Protein AF-A0A7Y5X5T9-F1 (afdb_monomer)

Sequence (169 aa):
MGRAGDPASPGEQANPVTGTGAAVSNPRVRKVADRIQVVVAEMLERRVKDPRLGFVTVTDVRVSGDTQNASVFYTVLGEEEQLAGTAAALESAKGLIRSEVGKQLGMRHVPSLEFIHDALPDTARHLDELLERAREADAAVAASAAGKTYAGEADPYRKPREDDDAEDE

Mean predicted aligned error: 16.48 Å

pLDDT: mean 76.34, std 17.01, range [35.09, 95.62]

Nearest PDB structures (foldseek):
  8bxa-assembly1_A  TM=9.224E-01  e=6.693E-10  Staphylococcus aureus subsp. aureus NCTC 8325
  8byv-assembly1_A  TM=7.880E-01  e=1.137E-09  Staphylococcus aureus subsp. aureus NCTC 8325
  8csu-assembly1_6  TM=7.965E-01  e=5.403E-07  Homo sapiens
  7pnt-assembly1_a  TM=7.691E-01  e=2.034E-06  Mus musculus
  7x9u-assembly1_A  TM=7.460E-01  e=5.872E-06  Homo sapiens

Secondary structure (DSSP, 8-state):
-PPPPPPPPPP---------------HHHHHHHHHHHHHHHHHHHHH---TT--EEEEEEEEE-TTSSEEEEEEEEES-HHHHHHHHHHHHHHHHHHHHHHHHHHT-SSPPEEEEEE--HHHHHHHHHHHHHHHHHHHHHHHHHHTTPPPSS-S--S-PPP--------

Structure (mmCIF, N/CA/C/O backbone):
data_AF-A0A7Y5X5T9-F1
#
_entry.id   AF-A0A7Y5X5T9-F1
#
loop_
_atom_site.group_PDB
_atom_site.id
_atom_site.type_symbol
_atom_site.label_atom_id
_atom_site.label_alt_id
_atom_site.label_comp_id
_atom_site.label_asym_id
_atom_site.label_entity_id
_atom_site.label_seq_id
_atom_site.pdbx_PDB_ins_code
_atom_site.Cartn_x
_atom_site.Cartn_y
_atom_site.Cartn_z
_atom_site.occupancy
_atom_site.B_iso_or_equiv
_atom_site.auth_seq_id
_atom_site.auth_comp_id
_atom_site.auth_asym_id
_atom_site.auth_atom_id
_atom_site.pdbx_PDB_model_num
ATOM 1 N N . MET A 1 1 ? 19.184 52.328 -4.884 1.00 49.53 1 MET A N 1
ATOM 2 C CA . MET A 1 1 ? 20.001 51.096 -4.957 1.00 49.53 1 MET A CA 1
ATOM 3 C C . MET A 1 1 ? 19.556 50.122 -3.868 1.00 49.53 1 MET A C 1
ATOM 5 O O . MET A 1 1 ? 20.143 50.096 -2.795 1.00 49.53 1 MET A O 1
ATOM 9 N N . GLY A 1 2 ? 18.471 49.381 -4.107 1.00 49.16 2 GLY A N 1
ATOM 10 C CA . GLY A 1 2 ? 18.012 48.296 -3.233 1.00 49.16 2 GLY A CA 1
ATOM 11 C C . GLY A 1 2 ? 18.513 46.967 -3.789 1.00 49.16 2 GLY A C 1
ATOM 12 O O . GLY A 1 2 ? 18.378 46.724 -4.985 1.00 49.16 2 GLY A O 1
ATOM 13 N N . ARG A 1 3 ? 19.163 46.164 -2.946 1.00 51.22 3 ARG A N 1
ATOM 14 C CA . ARG A 1 3 ? 19.723 44.857 -3.302 1.00 51.22 3 ARG A CA 1
ATOM 15 C C . ARG A 1 3 ? 18.585 43.858 -3.534 1.00 51.22 3 ARG A C 1
ATOM 17 O O . ARG A 1 3 ? 17.757 43.677 -2.648 1.00 51.22 3 ARG A O 1
ATOM 24 N N . ALA A 1 4 ? 18.564 43.233 -4.709 1.00 55.09 4 ALA A N 1
ATOM 25 C CA . ALA A 1 4 ? 17.741 42.063 -4.982 1.00 55.09 4 ALA A CA 1
ATOM 26 C C . ALA A 1 4 ? 18.304 40.883 -4.177 1.00 55.09 4 ALA A C 1
ATOM 28 O O . ALA A 1 4 ? 19.476 40.542 -4.325 1.00 55.09 4 ALA A O 1
ATOM 29 N N . GLY A 1 5 ? 17.498 40.339 -3.267 1.00 44.03 5 GLY A N 1
ATOM 30 C CA . GLY A 1 5 ? 17.781 39.083 -2.586 1.00 44.03 5 GLY A CA 1
ATOM 31 C C . GLY A 1 5 ? 17.188 37.935 -3.392 1.00 44.03 5 GLY A C 1
ATOM 32 O O . GLY A 1 5 ? 15.991 37.950 -3.678 1.00 44.03 5 GLY A O 1
ATOM 33 N N . ASP A 1 6 ? 18.036 36.980 -3.757 1.00 62.88 6 ASP A N 1
ATOM 34 C CA . ASP A 1 6 ? 17.658 35.669 -4.280 1.00 62.88 6 ASP A CA 1
ATOM 35 C C . ASP A 1 6 ? 16.657 34.963 -3.346 1.00 62.88 6 ASP A C 1
ATOM 37 O O . ASP A 1 6 ? 16.892 34.907 -2.132 1.00 62.88 6 ASP A O 1
ATOM 41 N N . PRO A 1 7 ? 15.555 34.389 -3.861 1.00 55.12 7 PRO A N 1
ATOM 42 C CA . PRO A 1 7 ? 14.725 33.491 -3.078 1.00 55.12 7 PRO A CA 1
ATOM 43 C C . PRO A 1 7 ? 15.420 32.131 -2.946 1.00 55.12 7 PRO A C 1
ATOM 45 O O . PRO A 1 7 ? 15.745 31.468 -3.928 1.00 55.12 7 PRO A O 1
ATOM 48 N N . ALA A 1 8 ? 15.639 31.738 -1.693 1.00 49.34 8 ALA A N 1
ATOM 49 C CA . ALA A 1 8 ? 16.204 30.462 -1.291 1.00 49.34 8 ALA A CA 1
ATOM 50 C C . ALA A 1 8 ? 15.471 29.267 -1.927 1.00 49.34 8 ALA A C 1
ATOM 52 O O . ALA A 1 8 ? 14.247 29.151 -1.837 1.00 49.34 8 ALA A O 1
ATOM 53 N N . SER A 1 9 ? 16.251 28.356 -2.511 1.00 53.66 9 SER A N 1
ATOM 54 C CA . SER A 1 9 ? 15.820 27.017 -2.908 1.00 53.66 9 SER A CA 1
ATOM 55 C C . SER A 1 9 ? 15.217 26.270 -1.710 1.00 53.66 9 SER A C 1
ATOM 57 O O . SER A 1 9 ? 15.845 26.241 -0.646 1.00 53.66 9 SER A O 1
ATOM 59 N N . PRO A 1 10 ? 14.033 25.645 -1.834 1.00 50.06 10 PRO A N 1
ATOM 60 C CA . PRO A 1 10 ? 13.504 24.812 -0.768 1.00 50.06 10 PRO A CA 1
ATOM 61 C C . PRO A 1 10 ? 14.357 23.548 -0.650 1.00 50.06 10 PRO A C 1
ATOM 63 O O . PRO A 1 10 ? 14.631 22.866 -1.635 1.00 50.06 10 PRO A O 1
ATOM 66 N N . GLY A 1 11 ? 14.815 23.302 0.577 1.00 42.81 11 GLY A N 1
ATOM 67 C CA . GLY A 1 11 ? 15.744 22.243 0.925 1.00 42.81 11 GLY A CA 1
ATOM 68 C C . GLY A 1 11 ? 15.272 20.862 0.486 1.00 42.81 11 GLY A C 1
ATOM 69 O O . GLY A 1 11 ? 14.158 20.435 0.790 1.00 42.81 11 GLY A O 1
ATOM 70 N N . GLU A 1 12 ? 16.194 20.168 -0.171 1.00 44.38 12 GLU A N 1
ATOM 71 C CA . GLU A 1 12 ? 16.260 18.720 -0.282 1.00 44.38 12 GLU A CA 1
ATOM 72 C C . GLU A 1 12 ? 16.201 18.123 1.132 1.00 44.38 12 GLU A C 1
ATOM 74 O O . GLU A 1 12 ? 17.198 18.041 1.853 1.00 44.38 12 GLU A O 1
ATOM 79 N N . GLN A 1 13 ? 14.993 17.785 1.580 1.00 45.38 13 GLN A N 1
ATOM 80 C CA . GLN A 1 13 ? 14.797 17.036 2.811 1.00 45.38 13 GLN A CA 1
ATOM 81 C C . GLN A 1 13 ? 15.246 15.604 2.544 1.00 45.38 13 GLN A C 1
ATOM 83 O O . GLN A 1 13 ? 14.504 14.777 2.021 1.00 45.38 13 GLN A O 1
ATOM 88 N N . ALA A 1 14 ? 16.503 15.345 2.894 1.00 38.41 14 ALA A N 1
ATOM 89 C CA . ALA A 1 14 ? 17.068 14.018 3.008 1.00 38.41 14 ALA A CA 1
ATOM 90 C C . ALA A 1 14 ? 16.154 13.146 3.884 1.00 38.41 14 ALA A C 1
ATOM 92 O O . ALA A 1 14 ? 16.024 13.377 5.088 1.00 38.41 14 ALA A O 1
ATOM 93 N N . ASN A 1 15 ? 15.525 12.140 3.277 1.00 43.62 15 ASN A N 1
ATOM 94 C CA . ASN A 1 15 ? 14.843 11.084 4.013 1.00 43.62 15 ASN A CA 1
ATOM 95 C C . ASN A 1 15 ? 15.892 10.301 4.822 1.00 43.62 15 ASN A C 1
ATOM 97 O O . ASN A 1 15 ? 16.812 9.732 4.224 1.00 43.62 15 ASN A O 1
ATOM 101 N N . PRO A 1 16 ? 15.802 10.243 6.162 1.00 39.22 16 PRO A N 1
ATOM 102 C CA . PRO A 1 16 ? 16.741 9.465 6.948 1.00 39.22 16 PRO A CA 1
ATOM 103 C C . PRO A 1 16 ? 16.460 7.972 6.746 1.00 39.22 16 PRO A C 1
ATOM 105 O O . PRO A 1 16 ? 15.506 7.416 7.287 1.00 39.22 16 PRO A O 1
ATOM 108 N N . VAL A 1 17 ? 17.336 7.303 5.997 1.00 47.81 17 VAL A N 1
ATOM 109 C CA . VAL A 1 17 ? 17.463 5.840 5.974 1.00 47.81 17 VAL A CA 1
ATOM 110 C C . VAL A 1 17 ? 18.094 5.355 7.286 1.00 47.81 17 VAL A C 1
ATOM 112 O O . VAL A 1 17 ? 19.241 4.922 7.320 1.00 47.81 17 VAL A O 1
ATOM 115 N N . THR A 1 18 ? 17.359 5.434 8.398 1.00 42.97 18 THR A N 1
ATOM 116 C CA . THR A 1 18 ? 17.823 4.888 9.684 1.00 42.97 18 THR A CA 1
ATOM 117 C C . THR A 1 18 ? 16.826 3.883 10.229 1.00 42.97 18 THR A C 1
ATOM 119 O O . THR A 1 18 ? 15.765 4.236 10.735 1.00 42.97 18 THR A O 1
ATOM 122 N N . GLY A 1 19 ? 17.214 2.611 10.163 1.00 36.34 19 GLY A N 1
ATOM 123 C CA . GLY A 1 19 ? 16.449 1.521 10.749 1.00 36.34 19 GLY A CA 1
ATOM 124 C C . GLY A 1 19 ? 17.088 0.144 10.610 1.00 36.34 19 GLY A C 1
ATOM 125 O O . GLY A 1 19 ? 16.367 -0.827 10.409 1.00 36.34 19 GLY A O 1
ATOM 126 N N . THR A 1 20 ? 18.416 0.027 10.730 1.00 44.72 20 THR A N 1
ATOM 127 C CA . THR A 1 20 ? 19.075 -1.256 11.034 1.00 44.72 20 THR A CA 1
ATOM 128 C C . THR A 1 20 ? 18.692 -1.673 12.455 1.00 44.72 20 THR A C 1
ATOM 130 O O . THR A 1 20 ? 19.429 -1.460 13.413 1.00 44.72 20 THR A O 1
ATOM 133 N N . GLY A 1 21 ? 17.494 -2.232 12.602 1.00 35.09 21 GLY A N 1
ATOM 134 C CA . GLY A 1 21 ? 17.060 -2.972 13.776 1.00 35.09 21 GLY A CA 1
ATOM 135 C C . GLY A 1 21 ? 16.917 -4.426 13.369 1.00 35.09 21 GLY A C 1
ATOM 136 O O . GLY A 1 21 ? 15.971 -4.779 12.670 1.00 35.09 21 GLY A O 1
ATOM 137 N N . ALA A 1 22 ? 17.878 -5.258 13.767 1.00 38.78 22 ALA A N 1
ATOM 138 C CA . ALA A 1 22 ? 17.805 -6.701 13.614 1.00 38.78 22 ALA A CA 1
ATOM 139 C C . ALA A 1 22 ? 16.409 -7.197 14.019 1.00 38.78 22 ALA A C 1
ATOM 141 O O . ALA A 1 22 ? 15.932 -6.918 15.121 1.00 38.78 22 ALA A O 1
ATOM 142 N N . ALA A 1 23 ? 15.749 -7.900 13.100 1.00 44.56 23 ALA A N 1
ATOM 143 C CA . ALA A 1 23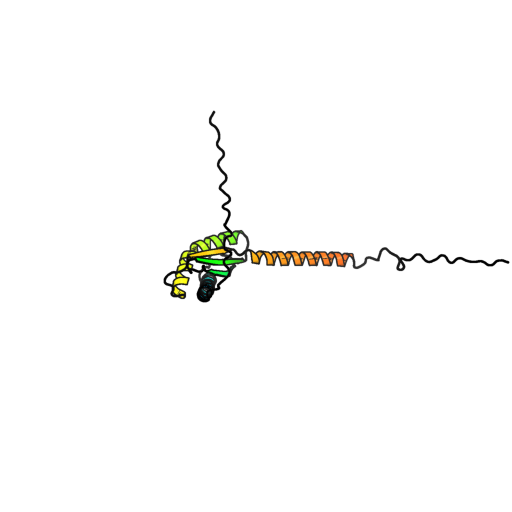 ? 14.431 -8.468 13.295 1.00 44.56 23 ALA A CA 1
ATOM 144 C C . ALA A 1 23 ? 14.453 -9.490 14.440 1.00 44.56 23 ALA A C 1
ATOM 146 O O . ALA A 1 23 ? 14.589 -10.691 14.224 1.00 44.56 23 ALA A O 1
ATOM 147 N N . VAL A 1 24 ? 14.223 -9.030 15.668 1.00 43.25 24 VAL A N 1
ATOM 148 C CA . VAL A 1 24 ? 13.527 -9.849 16.656 1.00 43.25 24 VAL A CA 1
ATOM 149 C C . VAL A 1 24 ? 12.066 -9.792 16.239 1.00 43.25 24 VAL A C 1
ATOM 151 O O . VAL A 1 24 ? 11.302 -8.920 16.648 1.00 43.25 24 VAL A O 1
ATOM 154 N N . SER A 1 25 ? 11.702 -10.670 15.306 1.00 62.00 25 SER A N 1
ATOM 155 C CA . SER A 1 25 ? 10.356 -10.776 14.762 1.00 62.00 25 SER A CA 1
ATOM 156 C C . SER A 1 25 ? 9.386 -11.153 15.875 1.00 62.00 25 SER A C 1
ATOM 158 O O . SER A 1 25 ? 9.186 -12.332 16.158 1.00 62.00 25 SER A O 1
ATOM 160 N N . ASN A 1 26 ? 8.793 -10.148 16.516 1.00 82.44 26 ASN A N 1
ATOM 161 C CA . ASN A 1 26 ? 7.730 -10.343 17.484 1.00 82.44 26 ASN A CA 1
ATOM 162 C C . ASN A 1 26 ? 6.546 -11.007 16.755 1.00 82.44 26 ASN A C 1
ATOM 164 O O . ASN A 1 26 ? 5.943 -10.376 15.880 1.00 82.44 26 ASN A O 1
ATOM 168 N N . PRO A 1 27 ? 6.179 -12.261 17.088 1.00 86.00 27 PRO A N 1
ATOM 169 C CA . PRO A 1 27 ? 5.127 -12.983 16.373 1.00 86.00 27 PRO A CA 1
ATOM 170 C C . PRO A 1 27 ? 3.773 -12.271 16.421 1.00 86.00 27 PRO A C 1
ATOM 172 O O . PRO A 1 27 ? 2.937 -12.471 15.544 1.00 86.00 27 PRO A O 1
ATOM 175 N N . ARG A 1 28 ? 3.544 -11.427 17.438 1.00 86.50 28 ARG A N 1
ATOM 176 C CA . ARG A 1 28 ? 2.334 -10.602 17.530 1.00 86.50 28 ARG A CA 1
ATOM 177 C C . ARG A 1 28 ? 2.327 -9.502 16.477 1.00 86.50 28 ARG A C 1
ATOM 179 O O . ARG A 1 28 ? 1.308 -9.326 15.825 1.00 86.50 28 ARG A O 1
ATOM 186 N N . VAL A 1 29 ? 3.454 -8.817 16.290 1.00 90.69 29 VAL A N 1
ATOM 187 C CA . VAL A 1 29 ? 3.589 -7.736 15.301 1.00 90.69 29 VAL A CA 1
ATOM 188 C C . VAL A 1 29 ? 3.368 -8.282 13.893 1.00 90.69 29 VAL A C 1
ATOM 190 O O . VAL A 1 29 ? 2.594 -7.698 13.145 1.00 90.69 29 VAL A O 1
ATOM 193 N N . ARG A 1 30 ? 3.935 -9.455 13.569 1.00 90.44 30 ARG A N 1
ATOM 194 C CA . ARG A 1 30 ? 3.673 -10.125 12.282 1.00 90.44 30 ARG A CA 1
ATOM 195 C C . ARG A 1 30 ? 2.195 -10.445 12.076 1.00 90.44 30 ARG A C 1
ATOM 197 O O . ARG A 1 30 ? 1.624 -10.038 11.080 1.00 90.44 30 ARG A O 1
ATOM 204 N N . LYS A 1 31 ? 1.536 -11.064 13.062 1.00 90.88 31 LYS A N 1
ATOM 2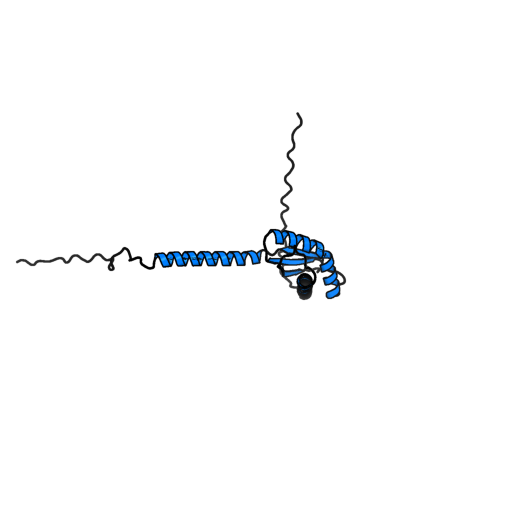05 C CA . LYS A 1 31 ? 0.093 -11.359 12.968 1.00 90.88 31 LYS A CA 1
ATOM 206 C C . LYS A 1 31 ? -0.766 -10.108 12.787 1.00 90.88 31 LYS A C 1
ATOM 208 O O . LYS A 1 31 ? -1.818 -10.181 12.159 1.00 90.88 31 LYS A O 1
ATOM 213 N N . VAL A 1 32 ? -0.368 -8.987 13.387 1.00 92.00 32 VAL A N 1
ATOM 214 C CA . VAL A 1 32 ? -1.053 -7.705 13.192 1.00 92.00 32 VAL A CA 1
ATOM 215 C C . VAL A 1 32 ? -0.819 -7.197 11.773 1.00 92.00 32 VAL A C 1
ATOM 217 O O . VAL A 1 32 ? -1.791 -6.836 11.122 1.00 92.00 32 VAL A O 1
ATOM 220 N N . ALA A 1 33 ? 0.421 -7.230 11.281 1.00 93.94 33 ALA A N 1
ATOM 221 C CA . ALA A 1 33 ? 0.757 -6.850 9.912 1.00 93.94 33 ALA A CA 1
ATOM 222 C C . ALA A 1 33 ? -0.045 -7.658 8.877 1.00 93.94 33 ALA A C 1
ATOM 224 O O . ALA A 1 33 ? -0.750 -7.056 8.072 1.00 93.94 33 ALA A O 1
ATOM 225 N N . ASP A 1 34 ? -0.047 -8.991 8.986 1.00 94.19 34 ASP A N 1
ATOM 226 C CA . ASP A 1 34 ? -0.777 -9.888 8.078 1.00 94.19 34 ASP A CA 1
ATOM 227 C C . ASP A 1 34 ? -2.281 -9.570 8.066 1.00 94.19 34 ASP A C 1
ATOM 229 O O . ASP A 1 34 ? -2.922 -9.506 7.019 1.00 94.19 34 ASP A O 1
ATOM 233 N N . ARG A 1 35 ? -2.869 -9.322 9.245 1.00 94.44 35 ARG A N 1
ATOM 234 C CA . ARG A 1 35 ? -4.287 -8.952 9.347 1.00 94.44 35 ARG A CA 1
ATOM 235 C C . ARG A 1 35 ? -4.564 -7.585 8.738 1.00 94.44 35 ARG A C 1
ATOM 237 O O . ARG A 1 35 ? -5.560 -7.443 8.040 1.00 94.44 35 ARG A O 1
ATOM 244 N N . ILE A 1 36 ? -3.714 -6.589 8.992 1.00 94.62 36 ILE A N 1
ATOM 245 C CA . ILE A 1 36 ? -3.853 -5.263 8.377 1.00 94.62 36 ILE A CA 1
ATOM 246 C C . ILE A 1 36 ? -3.779 -5.397 6.856 1.00 94.62 36 ILE A C 1
ATOM 248 O O . ILE A 1 36 ? -4.628 -4.833 6.176 1.00 94.62 36 ILE A O 1
ATOM 252 N N . GLN A 1 37 ? -2.836 -6.181 6.329 1.00 95.12 37 GLN A N 1
ATOM 253 C CA . GLN A 1 37 ? -2.694 -6.416 4.893 1.00 95.12 37 GLN A CA 1
ATOM 254 C C . GLN A 1 37 ? -3.982 -6.959 4.273 1.00 95.12 37 GLN A C 1
ATOM 256 O O . GLN A 1 37 ? -4.467 -6.385 3.301 1.00 95.12 37 GLN A O 1
ATOM 261 N N . VAL A 1 38 ? -4.571 -8.005 4.863 1.00 94.62 38 VAL A N 1
ATOM 262 C CA . VAL A 1 38 ? -5.828 -8.596 4.373 1.00 94.62 38 VAL A CA 1
ATOM 263 C C . VAL A 1 38 ? -6.961 -7.569 4.383 1.00 94.62 38 VAL A C 1
ATOM 265 O O . VAL A 1 38 ? -7.620 -7.376 3.365 1.00 94.62 38 VAL A O 1
ATOM 268 N N . VAL A 1 39 ? -7.156 -6.855 5.495 1.00 93.44 39 VAL A N 1
ATOM 269 C CA . VAL A 1 39 ? -8.253 -5.879 5.608 1.00 93.44 39 VAL A CA 1
ATOM 270 C C . VAL A 1 39 ? -8.080 -4.716 4.636 1.00 93.44 39 VAL A C 1
ATOM 272 O O . VAL A 1 39 ? -9.051 -4.266 4.029 1.00 93.44 39 VAL A O 1
ATOM 275 N N . VAL A 1 40 ? -6.855 -4.215 4.473 1.00 92.81 40 VAL A N 1
ATOM 276 C CA . VAL A 1 40 ? -6.573 -3.133 3.525 1.00 92.81 40 VAL A CA 1
ATOM 277 C C . VAL A 1 40 ? -6.791 -3.613 2.090 1.00 92.81 40 VAL A C 1
ATOM 279 O O . VAL A 1 40 ? -7.457 -2.914 1.332 1.00 92.81 40 VAL A O 1
ATOM 282 N N . ALA A 1 41 ? -6.314 -4.805 1.725 1.00 91.31 41 ALA A N 1
ATOM 283 C CA . ALA A 1 41 ? -6.519 -5.370 0.391 1.00 91.31 41 ALA A CA 1
ATOM 284 C C . ALA A 1 41 ? -8.014 -5.543 0.062 1.00 91.31 41 ALA A C 1
ATOM 286 O O . ALA A 1 41 ? -8.472 -5.071 -0.978 1.00 91.31 41 ALA A O 1
ATOM 287 N N . GLU A 1 42 ? -8.801 -6.114 0.980 1.00 89.88 42 GLU A N 1
ATOM 288 C CA . GLU A 1 42 ? -10.254 -6.261 0.809 1.00 89.88 42 GLU A CA 1
ATOM 289 C C . GLU A 1 42 ? -10.971 -4.908 0.686 1.00 89.88 42 GLU A C 1
ATOM 291 O O . GLU A 1 42 ? -11.921 -4.758 -0.088 1.00 89.88 42 GLU A O 1
ATOM 296 N N . MET A 1 43 ? -10.529 -3.904 1.450 1.00 88.44 43 MET A N 1
ATOM 297 C CA . MET A 1 43 ? -11.072 -2.547 1.382 1.00 88.44 43 MET A CA 1
ATOM 298 C C . MET A 1 43 ? -10.819 -1.901 0.021 1.00 88.44 43 MET A C 1
ATOM 300 O O . MET A 1 43 ? -11.738 -1.290 -0.535 1.00 88.44 43 MET A O 1
ATOM 304 N N . LEU A 1 44 ? -9.605 -2.044 -0.510 1.00 84.44 44 LEU A N 1
ATOM 305 C CA . LEU A 1 44 ? -9.235 -1.506 -1.817 1.00 84.44 44 LEU A CA 1
ATOM 306 C C . LEU A 1 44 ? -10.009 -2.197 -2.943 1.00 84.44 44 LEU A C 1
ATOM 308 O O . LEU A 1 44 ? -10.563 -1.509 -3.792 1.00 84.44 44 LEU A O 1
ATOM 312 N N . GLU A 1 45 ? -10.159 -3.522 -2.893 1.00 80.81 45 GLU A N 1
ATOM 313 C CA . GLU A 1 45 ? -10.910 -4.281 -3.902 1.00 80.81 45 GLU A CA 1
ATOM 314 C C . GLU A 1 45 ? -12.414 -3.941 -3.903 1.00 80.81 45 GLU A C 1
ATOM 316 O O . GLU A 1 45 ? -13.041 -3.788 -4.955 1.00 80.81 45 GLU A O 1
ATOM 321 N N . ARG A 1 46 ? -13.031 -3.828 -2.718 1.00 74.94 46 ARG A N 1
ATOM 322 C CA . ARG A 1 46 ? -14.501 -3.767 -2.599 1.00 74.94 46 ARG A CA 1
ATOM 323 C C . ARG A 1 46 ? -15.070 -2.358 -2.536 1.00 74.94 46 ARG A C 1
ATOM 325 O O . ARG A 1 46 ? -16.174 -2.132 -3.035 1.00 74.94 46 ARG A O 1
ATOM 332 N N . ARG A 1 47 ? -14.389 -1.435 -1.853 1.00 61.88 47 ARG A N 1
ATOM 333 C CA . ARG A 1 47 ? -14.957 -0.132 -1.458 1.00 61.88 47 ARG A CA 1
ATOM 334 C C . ARG A 1 47 ? -14.333 1.054 -2.172 1.00 61.88 47 ARG A C 1
ATOM 336 O O . ARG A 1 47 ? -14.985 2.092 -2.244 1.00 61.88 47 ARG A O 1
ATOM 343 N N . VAL A 1 48 ? -13.128 0.919 -2.715 1.00 62.25 48 VAL A N 1
ATOM 344 C CA . VAL A 1 48 ? -12.432 2.029 -3.367 1.00 62.25 48 VAL A CA 1
ATOM 345 C C . VAL A 1 48 ? -12.542 1.886 -4.886 1.00 62.25 48 VAL A C 1
ATOM 347 O O . VAL A 1 48 ? -11.621 1.458 -5.566 1.00 62.25 48 VAL A O 1
ATOM 350 N N . LYS A 1 49 ? -13.714 2.243 -5.422 1.00 59.75 49 LYS A N 1
ATOM 351 C CA . LYS A 1 49 ? -13.966 2.352 -6.869 1.00 59.75 49 LYS A CA 1
ATOM 352 C C . LYS A 1 49 ? -13.906 3.816 -7.297 1.00 59.75 49 LYS A C 1
ATOM 354 O O . LYS A 1 49 ? -14.912 4.384 -7.717 1.00 59.75 49 LYS A O 1
ATOM 359 N N . ASP A 1 50 ? -12.756 4.449 -7.102 1.00 64.38 50 ASP A N 1
ATOM 360 C CA . ASP A 1 50 ? -12.520 5.787 -7.645 1.00 64.38 50 ASP A CA 1
ATOM 361 C C . ASP A 1 50 ? -12.046 5.642 -9.101 1.00 64.38 50 ASP A C 1
ATOM 363 O O . ASP A 1 50 ? -11.125 4.864 -9.339 1.00 64.38 50 ASP A O 1
ATOM 367 N N . PRO A 1 51 ? -12.617 6.370 -10.078 1.00 63.19 51 PRO A N 1
ATOM 368 C CA . PRO A 1 51 ? -12.106 6.396 -11.452 1.00 63.19 51 PRO A CA 1
ATOM 369 C C . PRO A 1 51 ? -10.625 6.791 -11.564 1.00 63.19 51 PRO A C 1
ATOM 371 O O . PRO A 1 51 ? -9.997 6.515 -12.582 1.00 63.19 51 PRO A O 1
ATOM 374 N N . ARG A 1 52 ? -10.083 7.475 -10.546 1.00 63.53 52 ARG A N 1
ATOM 375 C CA . ARG A 1 52 ? -8.678 7.895 -10.442 1.00 63.53 52 ARG A CA 1
ATOM 376 C C . ARG A 1 52 ? -7.778 6.845 -9.796 1.00 63.53 52 ARG A C 1
ATOM 378 O O . ARG A 1 52 ? -6.561 6.990 -9.877 1.00 63.53 52 ARG A O 1
ATOM 385 N N . LEU A 1 53 ? -8.346 5.831 -9.138 1.00 66.38 53 LEU A N 1
ATOM 386 C CA . LEU A 1 53 ? -7.574 4.677 -8.695 1.00 66.38 53 LEU A CA 1
ATOM 387 C C . LEU A 1 53 ? -7.361 3.746 -9.884 1.00 66.38 53 LEU A C 1
ATOM 389 O O . LEU A 1 53 ? -8.317 3.219 -10.454 1.00 66.38 53 LEU A O 1
ATOM 393 N N . GLY A 1 54 ? -6.093 3.519 -10.220 1.00 67.25 54 GLY A N 1
ATOM 394 C CA . GLY A 1 54 ? -5.711 2.409 -11.087 1.00 67.25 54 GLY A CA 1
ATOM 395 C C . GLY A 1 54 ? -5.956 1.059 -10.406 1.00 67.25 54 GLY A C 1
ATOM 396 O O . GLY A 1 54 ? -6.516 0.968 -9.310 1.00 67.25 54 GLY A O 1
ATOM 397 N N . PHE A 1 55 ? -5.508 -0.025 -11.034 1.00 76.69 55 PHE A N 1
ATOM 398 C CA . PHE A 1 55 ? -5.564 -1.342 -10.403 1.00 76.69 55 PHE A CA 1
ATOM 399 C C . PHE A 1 55 ? -4.472 -1.430 -9.323 1.00 76.69 55 PHE A C 1
ATOM 401 O O . PHE A 1 55 ? -3.295 -1.627 -9.629 1.00 76.69 55 PHE A O 1
ATOM 408 N N . VAL A 1 56 ? -4.860 -1.214 -8.061 1.00 84.81 56 VAL A N 1
ATOM 409 C CA . VAL A 1 56 ? -3.946 -1.157 -6.908 1.00 84.81 56 VAL A CA 1
ATOM 410 C C . VAL A 1 56 ? -3.809 -2.518 -6.245 1.00 84.81 56 VAL A C 1
ATOM 412 O O . VAL A 1 56 ? -4.805 -3.164 -5.927 1.00 84.81 56 VAL A O 1
ATOM 415 N N . THR A 1 57 ? -2.572 -2.926 -5.968 1.00 85.94 57 THR A N 1
ATOM 416 C CA . THR A 1 57 ? -2.262 -4.160 -5.233 1.00 85.94 57 THR A CA 1
ATOM 417 C C . THR A 1 57 ? -1.402 -3.846 -4.015 1.00 85.94 57 THR A C 1
ATOM 419 O O . THR A 1 57 ? -0.439 -3.095 -4.121 1.00 85.94 57 THR A O 1
ATOM 422 N N . VAL A 1 58 ? -1.723 -4.432 -2.858 1.00 90.94 58 VAL A N 1
ATOM 423 C CA . VAL A 1 58 ? -0.904 -4.325 -1.637 1.00 90.94 58 VAL A CA 1
ATOM 424 C C . VAL A 1 58 ? 0.159 -5.420 -1.651 1.00 90.94 58 VAL A C 1
ATOM 426 O O . VAL A 1 58 ? -0.188 -6.601 -1.659 1.00 90.94 58 VAL A O 1
ATOM 429 N N . THR A 1 59 ? 1.437 -5.047 -1.636 1.00 90.25 59 THR A N 1
ATOM 430 C CA . THR A 1 59 ? 2.560 -5.996 -1.713 1.00 90.25 59 THR A CA 1
ATOM 431 C C . THR A 1 59 ? 3.011 -6.467 -0.334 1.00 90.25 59 THR A C 1
ATOM 433 O O . THR A 1 59 ? 3.183 -7.666 -0.119 1.00 90.25 59 THR A O 1
ATOM 436 N N . ASP A 1 60 ? 3.151 -5.547 0.619 1.00 91.50 60 ASP A N 1
ATOM 437 C CA . ASP A 1 60 ? 3.647 -5.832 1.969 1.00 91.50 60 ASP A CA 1
ATOM 438 C C . ASP A 1 60 ? 3.053 -4.850 2.990 1.00 91.50 60 ASP A C 1
ATOM 440 O O . ASP A 1 60 ? 2.628 -3.742 2.651 1.00 91.50 60 ASP A O 1
ATOM 444 N N . VAL A 1 61 ? 3.045 -5.234 4.266 1.00 94.75 61 VAL A N 1
ATOM 445 C CA . VAL A 1 61 ? 2.720 -4.339 5.383 1.00 94.75 61 VAL A CA 1
ATOM 446 C C . VAL A 1 61 ? 3.754 -4.512 6.480 1.00 94.75 61 VAL A C 1
ATOM 448 O O . VAL A 1 61 ? 3.969 -5.603 7.003 1.00 94.75 61 VAL A O 1
ATOM 451 N N . ARG A 1 62 ? 4.356 -3.403 6.906 1.00 92.81 62 ARG A N 1
ATOM 452 C CA . ARG A 1 62 ? 5.331 -3.383 7.997 1.00 92.81 62 ARG A CA 1
ATOM 453 C C . ARG A 1 62 ? 4.795 -2.589 9.160 1.00 92.81 62 ARG A C 1
ATOM 455 O O . ARG A 1 62 ? 4.419 -1.435 9.015 1.00 92.81 62 ARG A O 1
ATOM 462 N N . VAL A 1 63 ? 4.800 -3.209 10.328 1.00 93.75 63 VAL A N 1
ATOM 463 C CA . VAL A 1 63 ? 4.319 -2.599 11.565 1.00 93.75 63 VAL A CA 1
ATOM 464 C C . VAL A 1 63 ? 5.507 -2.360 12.489 1.00 93.75 63 VAL A C 1
ATOM 466 O O . VAL A 1 63 ? 6.375 -3.225 12.632 1.00 93.75 63 VAL A O 1
ATOM 469 N N . SER A 1 64 ? 5.553 -1.183 13.111 1.00 91.69 64 SER A N 1
ATOM 470 C CA . SER A 1 64 ? 6.581 -0.831 14.088 1.00 91.69 64 SER A CA 1
ATOM 471 C C . SER A 1 64 ? 6.531 -1.757 15.311 1.00 91.69 64 SER A C 1
ATOM 473 O O . SER A 1 64 ? 5.496 -2.341 15.640 1.00 91.69 64 SER A O 1
ATOM 475 N N . GLY A 1 65 ? 7.654 -1.900 16.022 1.00 87.38 65 GLY A N 1
ATOM 476 C CA . GLY A 1 65 ? 7.747 -2.803 17.180 1.00 87.38 65 GLY A CA 1
ATOM 477 C C . GLY A 1 65 ? 6.773 -2.471 18.322 1.00 87.38 65 GLY A C 1
ATOM 478 O O . GLY A 1 65 ? 6.350 -3.367 19.052 1.00 87.38 65 GLY A O 1
ATOM 479 N N . ASP A 1 66 ? 6.376 -1.204 18.442 1.00 87.31 66 ASP A N 1
ATOM 480 C CA . ASP A 1 66 ? 5.383 -0.682 19.391 1.00 87.31 66 ASP A CA 1
ATOM 481 C C . ASP A 1 66 ? 3.940 -0.685 18.844 1.00 87.31 66 ASP A C 1
ATOM 483 O O . ASP A 1 66 ? 3.001 -0.291 19.538 1.00 87.31 66 ASP A O 1
ATOM 487 N N . THR A 1 67 ? 3.738 -1.178 17.616 1.00 88.56 67 THR A N 1
ATOM 488 C CA . THR A 1 67 ? 2.435 -1.280 16.936 1.00 88.56 67 THR A CA 1
ATOM 489 C C . THR A 1 67 ? 1.708 0.065 16.778 1.00 88.56 67 THR A C 1
ATOM 491 O O . THR A 1 67 ? 0.493 0.088 16.600 1.00 88.56 67 THR A O 1
ATOM 494 N N . GLN A 1 68 ? 2.421 1.193 16.862 1.00 91.19 68 GLN A N 1
ATOM 495 C CA . GLN A 1 68 ? 1.830 2.527 16.693 1.00 91.19 68 GLN A CA 1
ATOM 496 C C . GLN A 1 68 ? 1.765 2.960 15.228 1.00 91.19 68 GLN A C 1
ATOM 498 O O . GLN A 1 68 ? 0.859 3.707 14.857 1.00 91.19 68 GLN A O 1
ATOM 503 N N . ASN A 1 69 ? 2.674 2.460 14.388 1.00 94.25 69 ASN A N 1
ATOM 504 C CA . ASN A 1 69 ? 2.781 2.839 12.984 1.00 94.25 69 ASN A CA 1
ATOM 505 C C . ASN A 1 69 ? 2.753 1.590 12.098 1.00 94.25 69 ASN A C 1
ATOM 507 O O . ASN A 1 69 ? 3.333 0.557 12.444 1.00 94.25 69 ASN A O 1
ATOM 511 N N . ALA A 1 70 ? 2.090 1.687 10.949 1.00 95.56 70 ALA A N 1
ATOM 512 C CA . ALA A 1 70 ? 2.062 0.645 9.935 1.00 95.56 70 ALA A CA 1
ATOM 513 C C . ALA A 1 70 ? 2.260 1.250 8.541 1.00 95.56 70 ALA A C 1
ATOM 515 O O . ALA A 1 70 ? 1.441 2.043 8.082 1.00 95.56 70 ALA A O 1
ATOM 516 N N . SER A 1 71 ? 3.327 0.846 7.863 1.00 95.62 71 SER A N 1
ATOM 517 C CA . SER A 1 71 ? 3.614 1.212 6.480 1.00 95.62 71 SER A CA 1
ATOM 518 C C . SER A 1 71 ? 3.058 0.134 5.553 1.00 95.62 71 SER A C 1
ATOM 520 O O . SER A 1 71 ? 3.417 -1.038 5.664 1.00 95.62 71 SER A O 1
ATOM 522 N N . VAL A 1 72 ? 2.158 0.530 4.663 1.00 95.19 72 VAL A N 1
ATOM 523 C CA . VAL A 1 72 ? 1.501 -0.308 3.662 1.00 95.19 72 VAL A CA 1
ATOM 524 C C . VAL A 1 72 ? 2.167 -0.043 2.320 1.00 95.19 72 VAL A C 1
ATOM 526 O O . VAL A 1 72 ? 2.102 1.072 1.801 1.00 95.19 72 VAL A O 1
ATOM 529 N N . PHE A 1 73 ? 2.794 -1.070 1.760 1.00 93.38 73 PHE A N 1
ATOM 530 C CA . PHE A 1 73 ? 3.424 -1.019 0.449 1.00 93.38 73 PHE A CA 1
ATOM 531 C C . PHE A 1 73 ? 2.414 -1.420 -0.617 1.00 93.38 73 PHE A C 1
ATOM 533 O O . PHE A 1 73 ? 1.701 -2.417 -0.466 1.00 93.38 73 PHE A O 1
ATOM 540 N N . TYR A 1 74 ? 2.321 -0.627 -1.678 1.00 90.50 74 TYR A N 1
ATOM 541 C CA . TYR A 1 74 ? 1.377 -0.873 -2.758 1.00 90.50 74 TYR A CA 1
ATOM 542 C C . TYR A 1 74 ? 1.989 -0.577 -4.118 1.00 90.50 74 TYR A C 1
ATOM 544 O O . TYR A 1 74 ? 2.8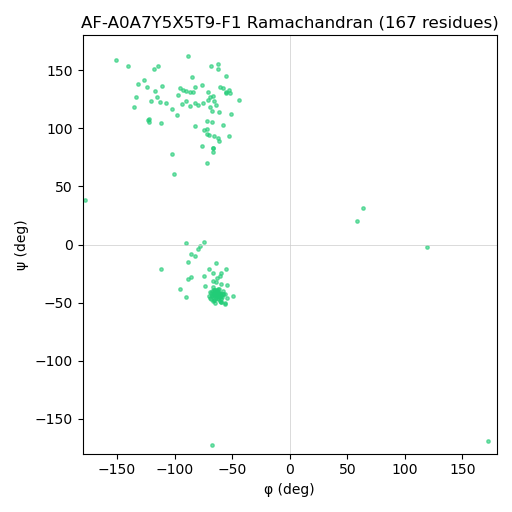54 0.278 -4.253 1.00 90.50 74 TYR A O 1
ATOM 552 N N . THR A 1 75 ? 1.472 -1.243 -5.136 1.00 86.00 75 THR A N 1
ATOM 553 C CA . THR A 1 75 ? 1.761 -0.950 -6.535 1.00 86.00 75 THR A CA 1
ATOM 554 C C . THR A 1 75 ? 0.495 -0.535 -7.262 1.00 86.00 75 THR A C 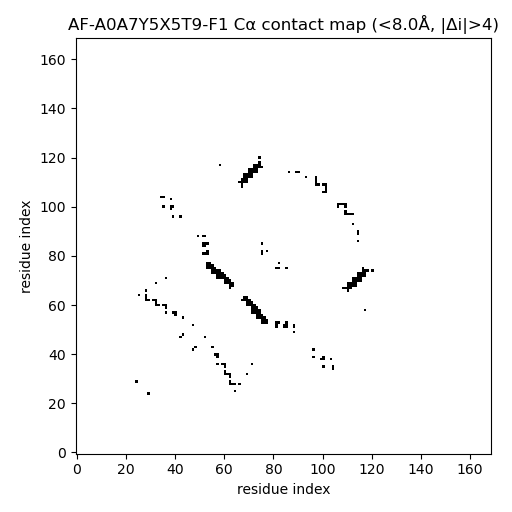1
ATOM 556 O O . THR A 1 75 ? -0.607 -0.971 -6.910 1.00 86.00 75 THR A O 1
ATOM 559 N N . VAL A 1 76 ? 0.664 0.301 -8.282 1.00 84.50 76 VAL A N 1
ATOM 560 C CA . VAL A 1 76 ? -0.380 0.669 -9.231 1.00 84.50 76 VAL A CA 1
ATOM 561 C C . VAL A 1 76 ? -0.019 0.093 -10.591 1.00 84.50 76 VAL A C 1
ATOM 563 O O . VAL A 1 76 ? 1.027 0.405 -11.147 1.00 84.50 76 VAL A O 1
ATOM 566 N N . LEU A 1 77 ? -0.900 -0.728 -11.157 1.00 75.81 77 LEU A N 1
ATOM 567 C CA . LEU A 1 77 ? -0.769 -1.147 -12.548 1.00 75.81 77 LEU A CA 1
ATOM 568 C C . LEU A 1 77 ? -1.344 -0.039 -13.444 1.00 75.81 77 LEU A C 1
ATOM 570 O O . LEU A 1 77 ? -2.567 0.079 -13.554 1.00 75.81 77 LEU A O 1
ATOM 574 N N . GLY A 1 78 ? -0.484 0.778 -14.060 1.00 71.00 78 GLY A N 1
ATOM 575 C CA . GLY A 1 78 ? -0.930 1.957 -14.808 1.00 71.00 78 GLY A CA 1
ATOM 576 C C . GLY A 1 78 ? 0.186 2.881 -15.302 1.00 71.00 78 GLY A C 1
ATOM 577 O O . GLY A 1 78 ? 1.354 2.516 -15.254 1.00 71.00 78 GLY A O 1
ATOM 578 N N . GLU A 1 79 ? -0.207 4.061 -15.784 1.00 69.94 79 GLU A N 1
ATOM 579 C CA . GLU A 1 79 ? 0.681 5.175 -16.175 1.00 69.94 79 GLU A CA 1
ATOM 580 C C . GLU A 1 79 ? 0.975 6.106 -14.977 1.00 69.94 79 GLU A C 1
ATOM 582 O O . GLU A 1 79 ? 0.205 6.140 -14.012 1.00 69.94 79 GLU A O 1
ATOM 587 N N . GLU A 1 80 ? 2.023 6.937 -15.049 1.00 69.81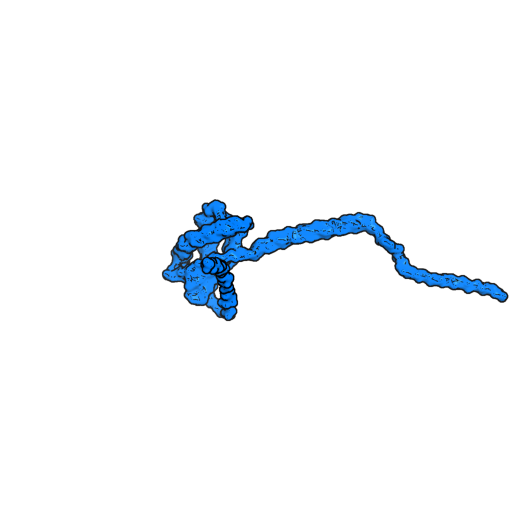 80 GLU A N 1
ATOM 588 C CA . GLU A 1 80 ? 2.447 7.839 -13.952 1.00 69.81 80 GLU A CA 1
ATOM 589 C C . GLU A 1 80 ? 1.332 8.770 -13.426 1.00 69.81 80 GLU A C 1
ATOM 591 O O . GLU A 1 80 ? 1.242 9.033 -12.225 1.00 69.81 80 GLU A O 1
ATOM 596 N N . GLU A 1 81 ? 0.427 9.244 -14.287 1.00 70.62 81 GLU A N 1
ATOM 597 C CA . GLU A 1 81 ? -0.695 10.104 -13.873 1.00 70.62 81 GLU A CA 1
ATOM 598 C C . GLU A 1 81 ? -1.670 9.373 -12.927 1.00 70.62 81 GLU A C 1
ATOM 600 O O . GLU A 1 81 ? -2.225 9.961 -11.991 1.00 70.62 81 GLU A O 1
ATOM 605 N N . GLN A 1 82 ? -1.825 8.058 -13.108 1.00 74.25 82 GLN A N 1
ATOM 606 C CA . GLN A 1 82 ? -2.662 7.209 -12.256 1.00 74.25 82 GLN A CA 1
ATOM 607 C C . GLN A 1 82 ? -1.993 6.947 -10.906 1.00 74.25 82 GLN A C 1
ATOM 609 O O . GLN A 1 82 ? -2.695 6.768 -9.909 1.00 74.25 82 GLN A O 1
ATOM 614 N N . LEU A 1 83 ? -0.659 6.985 -10.837 1.00 78.81 83 LEU A N 1
ATOM 615 C CA . LEU A 1 83 ? 0.088 6.873 -9.584 1.00 78.81 83 LEU A CA 1
ATOM 616 C C . LEU A 1 83 ? -0.200 8.071 -8.674 1.00 78.81 83 LEU A C 1
ATOM 618 O O . LEU A 1 83 ? -0.590 7.885 -7.520 1.00 78.81 83 LEU A O 1
ATOM 622 N N . ALA A 1 84 ? -0.095 9.297 -9.196 1.00 81.69 84 ALA A N 1
ATOM 623 C CA . ALA A 1 84 ? -0.384 10.509 -8.424 1.00 81.69 84 ALA A CA 1
ATOM 624 C C . ALA A 1 84 ? -1.857 10.574 -7.976 1.00 81.69 84 ALA A C 1
ATOM 626 O O . ALA A 1 84 ? -2.147 10.884 -6.815 1.00 81.69 84 ALA A O 1
ATOM 627 N N . GLY A 1 85 ? -2.788 10.227 -8.873 1.00 83.56 85 GLY A N 1
ATOM 628 C CA . GLY A 1 85 ? -4.217 10.142 -8.556 1.00 83.56 85 GLY A CA 1
ATOM 629 C C . GLY A 1 85 ? -4.522 9.102 -7.475 1.00 83.56 85 GLY A C 1
ATOM 630 O O . GLY A 1 85 ? -5.250 9.390 -6.521 1.00 83.56 85 GLY A O 1
ATOM 631 N N . THR A 1 86 ? -3.902 7.926 -7.575 1.00 83.81 86 THR A N 1
ATOM 632 C CA . THR A 1 86 ? -4.039 6.843 -6.596 1.00 83.81 86 THR A CA 1
ATOM 633 C C . THR A 1 86 ? -3.484 7.242 -5.233 1.00 83.81 86 THR A C 1
ATOM 635 O O . THR A 1 86 ? -4.158 7.039 -4.224 1.00 83.81 86 THR A O 1
ATOM 638 N N . ALA A 1 87 ? -2.296 7.848 -5.179 1.00 86.88 87 ALA A N 1
ATOM 639 C CA . ALA A 1 87 ? -1.688 8.286 -3.925 1.00 86.88 87 ALA A CA 1
ATOM 640 C C . ALA A 1 87 ? -2.586 9.289 -3.181 1.00 86.88 87 ALA A C 1
ATOM 642 O O . ALA A 1 87 ? -2.844 9.133 -1.986 1.00 86.88 87 ALA A O 1
ATOM 643 N N . ALA A 1 88 ? -3.133 10.276 -3.899 1.00 88.06 88 ALA A N 1
ATOM 644 C CA . ALA A 1 88 ? -4.059 11.252 -3.329 1.00 88.06 88 ALA A CA 1
ATOM 645 C C . ALA A 1 88 ? -5.349 10.594 -2.812 1.00 88.06 88 ALA A C 1
ATOM 647 O O . ALA A 1 88 ? -5.839 10.921 -1.727 1.00 88.06 88 ALA A O 1
ATOM 648 N N . ALA A 1 89 ? -5.891 9.641 -3.568 1.00 86.25 89 ALA A N 1
ATOM 649 C CA . ALA A 1 89 ? -7.098 8.934 -3.177 1.00 86.25 89 ALA A CA 1
ATOM 650 C C . ALA A 1 89 ? -6.875 8.026 -1.953 1.00 86.25 89 ALA A C 1
ATOM 652 O O . ALA A 1 89 ? -7.690 8.053 -1.029 1.00 86.25 89 ALA A O 1
ATOM 653 N N . LEU A 1 90 ? -5.755 7.300 -1.879 1.00 88.75 90 LEU A N 1
ATOM 654 C CA . LEU A 1 90 ? -5.372 6.504 -0.705 1.00 88.75 90 LEU A CA 1
ATOM 655 C C . LEU A 1 90 ? -5.196 7.375 0.541 1.00 88.75 90 LEU A C 1
ATOM 657 O O . LEU A 1 90 ? -5.701 7.025 1.610 1.00 88.75 90 LEU A O 1
ATOM 661 N N . GLU A 1 91 ? -4.555 8.538 0.405 1.00 90.81 91 GLU A N 1
ATOM 662 C CA . GLU A 1 91 ? -4.396 9.470 1.522 1.00 90.81 91 GLU A CA 1
ATOM 663 C C . GLU A 1 91 ? -5.754 10.014 1.995 1.00 90.81 91 GLU A C 1
ATOM 665 O O . GLU A 1 91 ? -6.013 10.075 3.197 1.00 90.81 91 GLU A O 1
ATOM 670 N N . SER A 1 92 ? -6.677 10.305 1.072 1.00 88.62 92 SER A N 1
ATOM 671 C CA . SER A 1 92 ? -8.044 10.717 1.427 1.00 88.62 92 SER A CA 1
ATOM 672 C C . SER A 1 92 ? -8.848 9.598 2.112 1.00 88.62 92 SER A C 1
ATOM 674 O O . SER A 1 92 ? -9.603 9.845 3.056 1.00 88.62 92 SER A O 1
ATOM 676 N N . ALA A 1 93 ? -8.647 8.345 1.691 1.00 88.69 93 ALA A N 1
ATOM 677 C CA . ALA A 1 93 ? -9.325 7.170 2.230 1.00 88.69 93 ALA A CA 1
ATOM 678 C C . ALA A 1 93 ? -8.683 6.641 3.523 1.00 88.69 93 ALA A C 1
ATOM 680 O O . ALA A 1 93 ? -9.275 5.810 4.216 1.00 88.69 93 ALA A O 1
ATOM 681 N N . LYS A 1 94 ? -7.504 7.138 3.903 1.00 91.69 94 LYS A N 1
ATOM 682 C CA . LYS A 1 94 ? -6.720 6.701 5.068 1.00 91.69 94 LYS A CA 1
ATOM 683 C C . LYS A 1 94 ? -7.527 6.625 6.359 1.00 91.69 94 LYS A C 1
ATOM 685 O O . LYS A 1 94 ? -7.430 5.644 7.094 1.00 91.69 94 LYS A O 1
ATOM 690 N N . GLY A 1 95 ? -8.361 7.630 6.634 1.00 91.75 95 GLY A N 1
ATOM 691 C CA . GLY A 1 95 ? -9.215 7.658 7.827 1.00 91.75 95 GLY A CA 1
ATOM 692 C C . GLY A 1 95 ? -10.288 6.563 7.828 1.00 91.75 95 GLY A C 1
ATOM 693 O O . GLY A 1 95 ? -10.538 5.936 8.863 1.00 91.75 95 GLY A O 1
ATOM 694 N N . LEU A 1 96 ? -10.884 6.297 6.663 1.00 91.38 96 LEU A N 1
ATOM 695 C CA . LEU A 1 96 ? -11.862 5.228 6.464 1.00 91.38 96 LEU A CA 1
ATOM 696 C C . LEU A 1 96 ? -11.200 3.854 6.624 1.00 91.38 96 LEU A C 1
ATOM 698 O O . LEU A 1 96 ? -11.695 3.025 7.387 1.00 91.38 96 LEU A O 1
ATOM 702 N N . ILE A 1 97 ? -10.061 3.643 5.960 1.00 92.25 97 ILE A N 1
ATOM 703 C CA . ILE A 1 97 ? -9.293 2.393 6.014 1.00 92.25 97 ILE A CA 1
ATOM 704 C C . ILE A 1 97 ? -8.851 2.111 7.452 1.00 92.25 97 ILE A C 1
ATOM 706 O O . ILE A 1 97 ? -9.112 1.028 7.971 1.00 92.25 97 ILE A O 1
ATOM 710 N N . ARG A 1 98 ? -8.278 3.102 8.150 1.00 93.44 98 ARG A N 1
ATOM 711 C CA . ARG A 1 98 ? -7.870 2.961 9.559 1.00 93.44 98 ARG A CA 1
ATOM 712 C C . ARG A 1 98 ? -9.050 2.576 10.452 1.00 93.44 98 ARG A C 1
ATOM 714 O O . ARG A 1 98 ? -8.927 1.722 11.326 1.00 93.44 98 ARG A O 1
ATOM 721 N N . SER A 1 99 ? -10.204 3.197 10.234 1.00 93.19 99 SER A N 1
ATOM 722 C CA . SER A 1 99 ? -11.410 2.909 11.013 1.00 93.19 99 SER A CA 1
ATOM 723 C C . SER A 1 99 ? -11.921 1.486 10.775 1.00 93.19 99 SER A C 1
ATOM 725 O O . SER A 1 99 ? -12.337 0.826 11.725 1.00 93.19 99 SER A O 1
ATOM 727 N N . GLU A 1 100 ? -11.869 0.993 9.536 1.00 92.44 100 GLU A N 1
ATOM 728 C CA . GLU A 1 100 ? -12.255 -0.386 9.219 1.00 92.44 100 GLU A CA 1
ATOM 729 C C . GLU A 1 100 ? -11.283 -1.405 9.820 1.00 92.44 100 GLU A C 1
ATOM 731 O O . GLU A 1 100 ? -11.725 -2.362 10.454 1.00 92.44 100 GLU A O 1
ATOM 736 N N . VAL A 1 101 ? -9.974 -1.160 9.711 1.00 93.56 101 VAL A N 1
ATOM 737 C CA . VAL A 1 101 ? -8.939 -1.989 10.348 1.00 93.56 101 VAL A CA 1
ATOM 738 C C . VAL A 1 101 ? -9.204 -2.116 11.847 1.00 93.56 101 VAL A C 1
ATOM 740 O O . VAL A 1 101 ? -9.211 -3.222 12.383 1.00 93.56 101 VAL A O 1
ATOM 743 N N . GLY A 1 102 ? -9.505 -1.009 12.531 1.00 93.25 102 GLY A N 1
ATOM 744 C CA . GLY A 1 102 ? -9.843 -1.042 13.956 1.00 93.25 102 GLY A CA 1
ATOM 745 C C . GLY A 1 102 ? -11.061 -1.899 14.283 1.00 93.25 102 GLY A C 1
ATOM 746 O O . GLY A 1 102 ? -11.022 -2.676 15.239 1.00 93.25 102 GLY A O 1
ATOM 747 N N . LYS A 1 103 ? -12.120 -1.792 13.472 1.00 92.62 103 LYS A N 1
ATOM 748 C CA . LYS A 1 103 ? -13.354 -2.572 13.641 1.00 92.62 103 LYS A CA 1
ATOM 749 C C . LYS A 1 103 ? -13.121 -4.063 13.419 1.00 92.62 103 LYS A C 1
ATOM 751 O O . LYS A 1 103 ? -13.547 -4.860 14.247 1.00 92.62 103 LYS A O 1
ATOM 756 N N . GLN A 1 104 ? -12.440 -4.437 12.337 1.00 91.75 104 GLN A N 1
ATOM 757 C CA . GLN A 1 104 ? -12.249 -5.843 11.976 1.00 91.75 104 GLN A CA 1
ATOM 758 C C . GLN A 1 104 ? -11.238 -6.557 12.877 1.00 91.75 104 GLN A C 1
ATOM 760 O O . GLN A 1 104 ? -11.432 -7.721 13.220 1.00 91.75 104 GLN A O 1
ATOM 765 N N . LEU A 1 105 ? -10.177 -5.868 13.310 1.00 90.44 105 LEU A N 1
ATOM 766 C CA . LEU A 1 105 ? -9.175 -6.459 14.201 1.00 90.44 105 LEU A CA 1
ATOM 767 C C . LEU A 1 105 ? -9.559 -6.352 15.688 1.00 90.44 105 LEU A C 1
ATOM 769 O O . LEU A 1 105 ? -8.869 -6.934 16.526 1.00 90.44 105 LEU A O 1
ATOM 773 N N . GLY A 1 106 ? -10.627 -5.621 16.034 1.00 89.38 106 GLY A N 1
ATOM 774 C CA . GLY A 1 106 ? -11.048 -5.395 17.422 1.00 89.38 106 GLY A CA 1
ATOM 775 C C . GLY A 1 106 ? -10.013 -4.618 18.242 1.00 89.38 106 GLY A C 1
ATOM 776 O O . GLY A 1 106 ? -9.847 -4.853 19.440 1.00 89.38 106 GLY A O 1
ATOM 777 N N . MET A 1 107 ? -9.258 -3.730 17.593 1.00 87.69 107 MET A N 1
ATOM 778 C CA . MET A 1 107 ? -8.129 -3.035 18.208 1.00 87.69 107 MET A CA 1
ATOM 779 C C . MET A 1 107 ? -8.572 -1.766 18.930 1.00 87.69 107 MET A C 1
ATOM 781 O O . MET A 1 107 ? -9.244 -0.913 18.359 1.00 87.69 107 MET A O 1
ATOM 785 N N . ARG A 1 108 ? -8.113 -1.597 20.177 1.00 85.38 108 ARG A N 1
ATOM 786 C CA . ARG A 1 108 ? -8.332 -0.358 20.942 1.00 85.38 108 ARG A CA 1
ATOM 787 C C . ARG A 1 108 ? -7.550 0.825 20.368 1.00 85.38 108 ARG A C 1
ATOM 789 O O . ARG A 1 108 ? -8.067 1.935 20.319 1.00 85.38 108 ARG A O 1
ATOM 796 N N . HIS A 1 109 ? -6.311 0.576 19.952 1.00 87.62 109 HIS A N 1
ATOM 797 C CA . HIS A 1 109 ? -5.435 1.566 19.335 1.00 87.62 109 HIS A CA 1
ATOM 798 C C . HIS A 1 109 ? -5.028 1.051 17.967 1.00 87.62 109 HIS A C 1
ATOM 800 O O . HIS A 1 109 ? -4.284 0.079 17.875 1.00 87.62 109 HIS A O 1
ATOM 806 N N . VAL A 1 110 ? -5.575 1.667 16.923 1.00 91.44 110 VAL A N 1
ATOM 807 C CA . VAL A 1 110 ? -5.231 1.338 15.541 1.00 91.44 110 VAL A CA 1
ATOM 808 C C . VAL A 1 110 ? -3.945 2.068 15.171 1.00 91.44 110 VAL A C 1
ATOM 810 O O . VAL A 1 110 ? -3.865 3.263 15.472 1.00 91.44 110 VAL A O 1
ATOM 813 N N . PRO A 1 111 ? -2.977 1.411 14.511 1.00 92.56 111 PRO A N 1
ATOM 814 C CA . PRO A 1 111 ? -1.761 2.076 14.087 1.00 92.56 111 PRO A CA 1
ATOM 815 C C . PRO A 1 111 ? -2.086 3.190 13.092 1.00 92.56 111 PRO A C 1
ATOM 817 O O . PRO A 1 111 ? -3.057 3.111 12.327 1.00 92.56 111 PRO A O 1
ATOM 820 N N . SER A 1 112 ? -1.253 4.221 13.073 1.00 94.19 112 SER A N 1
ATOM 821 C CA . SER A 1 112 ? -1.244 5.180 11.975 1.00 94.19 112 SER A CA 1
ATOM 822 C C . SER A 1 112 ? -0.788 4.457 10.717 1.00 94.19 112 SER A C 1
ATOM 824 O O . SER A 1 112 ? 0.273 3.838 10.713 1.00 94.19 112 SER A O 1
ATOM 826 N N . LEU A 1 113 ? -1.613 4.502 9.674 1.00 95.38 113 LEU A N 1
ATOM 827 C CA . LEU A 1 113 ? -1.278 3.913 8.384 1.00 95.38 113 LEU A CA 1
ATOM 828 C C . LEU A 1 113 ? -0.455 4.914 7.576 1.00 95.38 113 LEU A C 1
ATOM 830 O O . LEU A 1 113 ? -0.726 6.107 7.633 1.00 95.38 113 LEU A O 1
ATOM 834 N N . GLU A 1 114 ? 0.505 4.441 6.805 1.00 95.00 114 GLU A N 1
ATOM 835 C CA . GLU A 1 114 ? 1.241 5.208 5.802 1.00 95.00 114 GLU A CA 1
ATOM 836 C C . GLU A 1 114 ? 1.256 4.391 4.513 1.00 95.00 114 GLU A C 1
ATOM 838 O O . GLU A 1 114 ? 1.426 3.178 4.575 1.00 95.00 114 GLU A O 1
ATOM 843 N N . PHE A 1 115 ? 1.052 5.026 3.360 1.00 93.94 115 PHE A N 1
ATOM 844 C CA . PHE A 1 115 ? 1.029 4.339 2.071 1.00 93.94 115 PHE A CA 1
ATOM 845 C C . PHE A 1 115 ? 2.298 4.666 1.295 1.00 93.94 115 PHE A C 1
ATOM 847 O O . PHE A 1 115 ? 2.570 5.833 1.019 1.00 93.94 115 PHE A O 1
ATOM 854 N N . ILE A 1 116 ? 3.057 3.637 0.930 1.00 92.00 116 ILE A N 1
ATOM 855 C CA . ILE A 1 116 ? 4.335 3.764 0.230 1.00 92.00 116 ILE A CA 1
ATOM 856 C C . ILE A 1 116 ? 4.224 3.032 -1.103 1.00 92.00 116 ILE A C 1
ATOM 858 O O . ILE A 1 116 ? 3.896 1.847 -1.135 1.00 92.00 116 ILE A O 1
ATOM 862 N N . HIS A 1 117 ? 4.484 3.742 -2.200 1.00 88.88 117 HIS A N 1
ATOM 863 C CA . HIS A 1 117 ? 4.507 3.118 -3.516 1.00 88.88 117 HIS A CA 1
ATOM 864 C C . HIS A 1 117 ? 5.740 2.217 -3.658 1.00 88.88 117 HIS A C 1
ATOM 866 O O . HIS A 1 117 ? 6.862 2.631 -3.360 1.00 88.88 117 HIS A O 1
ATOM 872 N N . ASP A 1 118 ? 5.519 0.997 -4.124 1.00 83.81 118 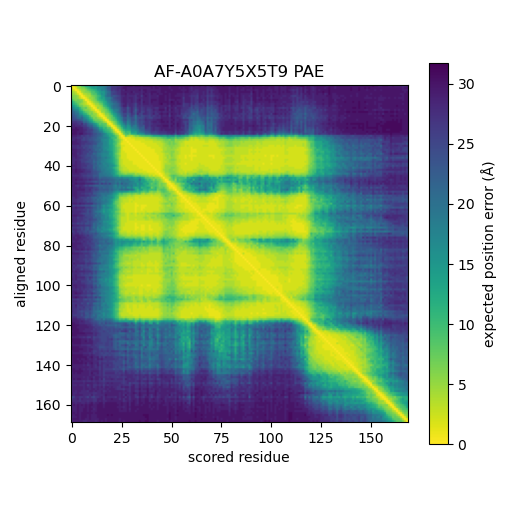ASP A N 1
ATOM 873 C CA . ASP A 1 118 ? 6.536 0.008 -4.438 1.00 83.81 118 ASP A CA 1
ATOM 874 C C . ASP A 1 118 ? 6.815 0.049 -5.946 1.00 83.81 118 ASP A C 1
ATOM 876 O O . ASP A 1 118 ? 5.955 -0.296 -6.754 1.00 83.81 118 ASP A O 1
ATOM 880 N N . ALA A 1 119 ? 8.009 0.513 -6.323 1.00 67.56 119 ALA A N 1
ATOM 881 C CA . ALA A 1 119 ? 8.422 0.682 -7.720 1.00 67.56 119 ALA A CA 1
ATOM 882 C C . ALA A 1 119 ? 8.883 -0.628 -8.396 1.00 67.56 119 ALA A C 1
ATOM 884 O O . ALA A 1 119 ? 9.212 -0.636 -9.581 1.00 67.56 119 ALA A O 1
ATOM 885 N N . LEU A 1 120 ? 8.944 -1.751 -7.668 1.00 60.41 120 LEU A N 1
ATOM 886 C CA . LEU A 1 120 ? 9.407 -3.029 -8.227 1.00 60.41 120 LEU A CA 1
ATOM 887 C C . LEU A 1 120 ? 8.631 -3.523 -9.474 1.00 60.41 120 LEU A C 1
ATOM 889 O O . LEU A 1 120 ? 9.282 -3.987 -10.410 1.00 60.41 120 LEU A O 1
ATOM 893 N N . PRO A 1 121 ? 7.292 -3.455 -9.556 1.00 55.81 121 PRO A N 1
ATOM 894 C CA . PRO A 1 121 ? 6.551 -3.981 -10.710 1.00 55.81 121 PRO A CA 1
ATOM 895 C C . PRO A 1 121 ? 6.771 -3.241 -12.039 1.00 55.81 121 PRO A C 1
ATOM 897 O O . PRO A 1 121 ? 6.663 -3.885 -13.083 1.00 55.81 121 PRO A O 1
ATOM 900 N N . ASP A 1 122 ? 7.169 -1.965 -12.040 1.00 56.66 122 ASP A N 1
ATOM 901 C CA . ASP A 1 122 ? 7.552 -1.262 -13.281 1.00 56.66 122 ASP A CA 1
ATOM 902 C C . ASP A 1 122 ? 8.787 -1.901 -13.940 1.00 56.66 122 ASP A C 1
ATOM 904 O O . ASP A 1 122 ? 8.925 -1.939 -15.164 1.00 56.66 122 ASP A O 1
ATOM 908 N N . THR A 1 123 ? 9.653 -2.513 -13.126 1.00 58.66 123 THR A N 1
ATOM 909 C CA . THR A 1 123 ? 10.856 -3.205 -13.603 1.00 58.66 123 THR A CA 1
ATOM 910 C C . THR A 1 123 ? 10.511 -4.448 -14.423 1.00 58.66 123 THR A C 1
ATOM 912 O O . THR A 1 123 ? 11.247 -4.770 -15.349 1.00 58.66 123 THR A O 1
ATOM 915 N N . ALA A 1 124 ? 9.400 -5.136 -14.135 1.00 62.12 124 ALA A N 1
ATOM 916 C CA . ALA A 1 124 ? 9.030 -6.367 -14.836 1.00 62.12 124 ALA A CA 1
ATOM 917 C C . ALA A 1 124 ? 8.642 -6.102 -16.299 1.00 62.12 124 ALA A C 1
ATOM 919 O O . ALA A 1 124 ? 9.176 -6.749 -17.195 1.00 62.12 124 ALA A O 1
ATOM 920 N N . ARG A 1 125 ? 7.796 -5.091 -16.545 1.00 65.25 125 ARG A N 1
ATOM 921 C CA . ARG A 1 125 ? 7.426 -4.667 -17.908 1.00 65.25 125 ARG A CA 1
ATOM 922 C C . ARG A 1 125 ? 8.642 -4.203 -18.701 1.00 65.25 125 ARG A C 1
ATOM 924 O O . ARG A 1 125 ? 8.809 -4.580 -19.855 1.00 65.25 125 ARG A O 1
ATOM 931 N N . HIS A 1 126 ? 9.520 -3.435 -18.060 1.00 69.25 126 HIS A N 1
ATOM 932 C CA . HIS A 1 126 ? 10.764 -3.003 -18.683 1.00 69.25 126 HIS A CA 1
ATOM 933 C C . HIS A 1 126 ? 11.684 -4.187 -19.025 1.00 69.25 126 HIS A C 1
ATOM 935 O O . HIS A 1 126 ? 12.301 -4.206 -20.088 1.00 69.25 126 HIS A O 1
ATOM 941 N N . LEU A 1 127 ? 11.753 -5.199 -18.156 1.00 74.31 127 LEU A N 1
ATOM 942 C CA . LEU A 1 127 ? 12.507 -6.426 -18.411 1.00 74.31 127 LEU A CA 1
ATOM 943 C C . LEU A 1 127 ? 11.945 -7.195 -19.606 1.00 74.31 127 LEU A C 1
ATOM 945 O O . LEU A 1 127 ? 12.729 -7.621 -20.451 1.00 74.31 127 LEU A O 1
ATOM 949 N N . ASP A 1 128 ? 10.622 -7.337 -19.692 1.00 80.75 128 ASP A N 1
ATOM 950 C CA . ASP A 1 128 ? 9.956 -8.002 -20.815 1.00 80.75 128 ASP A CA 1
ATOM 951 C C . ASP A 1 128 ? 10.247 -7.278 -22.138 1.00 80.75 128 ASP A C 1
ATOM 953 O O . ASP A 1 128 ? 10.663 -7.918 -23.105 1.00 80.75 128 ASP A O 1
ATOM 957 N N . GLU A 1 129 ? 10.154 -5.944 -22.165 1.00 85.25 129 GLU A N 1
ATOM 958 C CA . GLU A 1 129 ? 10.520 -5.140 -23.340 1.00 85.25 129 GLU A CA 1
ATOM 959 C C . GLU A 1 129 ? 11.993 -5.308 -23.743 1.00 85.25 129 GLU A C 1
ATOM 961 O O . GLU A 1 129 ? 12.324 -5.390 -24.928 1.00 85.25 129 GLU A O 1
ATOM 966 N N . LEU A 1 130 ? 12.907 -5.341 -22.768 1.00 85.81 130 LEU A N 1
ATOM 967 C CA . LEU A 1 130 ? 14.332 -5.546 -23.030 1.00 85.81 130 LEU A CA 1
ATOM 968 C C . LEU A 1 130 ? 14.617 -6.958 -23.555 1.00 85.81 130 LEU A C 1
ATOM 970 O O . LEU A 1 130 ? 15.431 -7.116 -24.466 1.00 85.81 130 LEU A O 1
ATOM 974 N N . LEU A 1 131 ? 13.943 -7.973 -23.011 1.00 89.88 131 LEU A N 1
ATOM 975 C CA . LEU A 1 131 ? 14.018 -9.360 -23.475 1.00 89.88 131 LEU A CA 1
ATOM 976 C C . LEU A 1 131 ? 13.501 -9.502 -24.907 1.00 89.88 131 LEU A C 1
ATOM 978 O O . LEU A 1 131 ? 14.102 -10.224 -25.703 1.00 89.88 131 LEU A O 1
ATOM 982 N N . GLU A 1 132 ? 12.413 -8.815 -25.246 1.00 92.12 132 GLU A N 1
ATOM 983 C CA . GLU A 1 132 ? 11.853 -8.821 -26.596 1.00 92.12 132 GLU A CA 1
ATOM 984 C C . GLU A 1 132 ? 12.806 -8.154 -27.595 1.00 92.12 132 GLU A C 1
ATOM 986 O O . GLU A 1 132 ? 13.182 -8.787 -28.584 1.00 92.12 132 GLU A O 1
ATOM 991 N N . ARG A 1 133 ? 13.341 -6.965 -27.277 1.00 89.50 133 ARG A N 1
ATOM 992 C CA . ARG A 1 133 ? 14.374 -6.314 -28.110 1.00 89.50 133 ARG A CA 1
ATOM 993 C C . ARG A 1 133 ? 15.625 -7.172 -28.293 1.00 89.50 133 ARG A C 1
ATOM 995 O O . ARG A 1 133 ? 16.190 -7.204 -29.384 1.00 89.50 133 ARG A O 1
ATOM 1002 N N . ALA A 1 134 ? 16.081 -7.858 -27.244 1.00 90.69 134 ALA A N 1
ATOM 1003 C CA . ALA A 1 134 ? 17.245 -8.738 -27.333 1.00 90.69 134 ALA A CA 1
ATOM 1004 C C . ALA A 1 134 ? 16.990 -9.912 -28.292 1.00 90.69 134 ALA A C 1
ATOM 1006 O O . ALA A 1 134 ? 17.827 -10.204 -29.145 1.00 90.69 134 ALA A O 1
ATOM 1007 N N . ARG A 1 135 ? 15.804 -10.533 -28.220 1.00 91.12 135 ARG A N 1
ATOM 1008 C CA . ARG A 1 135 ? 15.405 -11.610 -29.142 1.00 91.12 135 ARG A CA 1
ATOM 1009 C C . ARG A 1 135 ? 15.344 -11.139 -30.591 1.00 91.12 135 ARG A C 1
ATOM 1011 O O . ARG A 1 135 ? 15.790 -11.865 -31.476 1.00 91.12 135 ARG A O 1
ATOM 1018 N N . GLU A 1 136 ? 14.809 -9.947 -30.839 1.00 92.44 136 GLU A N 1
ATOM 1019 C CA . GLU A 1 136 ? 14.769 -9.357 -32.182 1.00 92.44 136 GLU A CA 1
ATOM 1020 C C . GLU A 1 136 ? 16.176 -9.109 -32.737 1.00 92.44 136 GLU A C 1
ATOM 1022 O O . GLU A 1 136 ? 16.460 -9.447 -33.889 1.00 92.44 136 GLU A O 1
ATOM 1027 N N . ALA A 1 137 ? 17.077 -8.569 -31.911 1.00 88.75 137 ALA A N 1
ATOM 1028 C CA . ALA A 1 137 ? 18.467 -8.336 -32.288 1.00 88.75 137 ALA A CA 1
ATOM 1029 C C . ALA A 1 137 ? 19.197 -9.650 -32.615 1.00 88.75 137 ALA A C 1
ATOM 1031 O O . ALA A 1 137 ? 19.841 -9.751 -33.663 1.00 88.75 137 ALA A O 1
ATOM 1032 N N . ASP A 1 138 ? 19.044 -10.676 -31.776 1.00 87.94 138 ASP A N 1
ATOM 1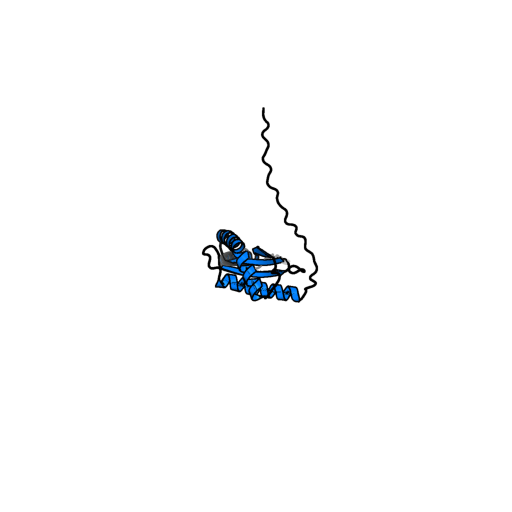033 C CA . ASP A 1 138 ? 19.635 -11.999 -32.000 1.00 87.94 138 ASP A CA 1
ATOM 1034 C C . ASP A 1 138 ? 19.091 -12.652 -33.278 1.00 87.94 138 ASP A C 1
ATOM 1036 O O . ASP A 1 138 ? 19.854 -13.203 -34.078 1.00 87.94 138 ASP A O 1
ATOM 1040 N N . ALA A 1 139 ? 17.781 -12.542 -33.523 1.00 88.19 139 ALA A N 1
ATOM 1041 C CA . ALA A 1 139 ? 17.150 -13.038 -34.742 1.00 88.19 139 ALA A CA 1
ATOM 1042 C C . ALA A 1 139 ? 17.674 -12.317 -35.995 1.00 88.19 139 ALA A C 1
ATOM 1044 O O . ALA A 1 139 ? 17.934 -12.964 -37.011 1.00 88.19 139 ALA A O 1
ATOM 1045 N N . ALA A 1 140 ? 17.890 -11.000 -35.929 1.00 85.06 140 ALA A N 1
ATOM 1046 C CA . ALA A 1 140 ? 18.464 -10.224 -37.027 1.00 85.06 140 ALA A CA 1
ATOM 1047 C C . ALA A 1 140 ? 19.921 -10.625 -37.318 1.00 85.06 140 ALA A C 1
ATOM 1049 O O . ALA A 1 140 ? 20.303 -10.790 -38.482 1.00 85.06 140 ALA A O 1
ATOM 1050 N N . VAL A 1 141 ? 20.731 -10.846 -36.276 1.00 84.62 141 VAL A N 1
ATOM 1051 C CA . VAL A 1 141 ? 22.109 -11.341 -36.420 1.00 84.62 141 VAL A CA 1
ATOM 1052 C C . VAL A 1 141 ? 22.113 -12.734 -37.049 1.00 84.62 141 VAL A C 1
ATOM 1054 O O . VAL A 1 141 ? 22.837 -12.949 -38.027 1.00 84.62 141 VAL A O 1
ATOM 1057 N N . ALA A 1 142 ? 21.268 -13.647 -36.563 1.00 81.81 142 ALA A N 1
ATOM 1058 C CA . ALA A 1 142 ? 21.138 -15.004 -37.092 1.00 81.81 142 ALA A CA 1
ATOM 1059 C C . ALA A 1 142 ? 20.672 -15.018 -38.557 1.00 81.81 142 ALA A C 1
ATOM 1061 O O . ALA A 1 142 ? 21.264 -15.715 -39.383 1.00 81.81 142 ALA A O 1
ATOM 1062 N N . ALA A 1 143 ? 19.682 -14.195 -38.914 1.00 81.25 143 ALA A N 1
ATOM 1063 C CA . ALA A 1 143 ? 19.229 -14.033 -40.295 1.00 81.25 143 ALA A CA 1
ATOM 1064 C C . ALA A 1 143 ? 20.344 -13.491 -41.199 1.00 81.25 143 ALA A C 1
ATOM 1066 O O . ALA A 1 143 ? 20.513 -13.955 -42.323 1.00 81.25 143 ALA A O 1
ATOM 1067 N N . SER A 1 144 ? 21.163 -12.562 -40.699 1.00 77.75 144 SER A N 1
ATOM 1068 C CA . SER A 1 144 ? 22.309 -12.045 -41.451 1.00 77.75 144 SER A CA 1
ATOM 1069 C C . SER A 1 144 ? 23.439 -13.069 -41.615 1.00 77.75 144 SER A C 1
ATOM 1071 O O . SER A 1 144 ? 24.289 -12.887 -42.483 1.00 77.75 144 SER A O 1
ATOM 1073 N N . ALA A 1 145 ? 23.501 -14.102 -40.771 1.00 73.81 145 ALA A N 1
ATOM 1074 C CA . ALA A 1 145 ? 24.487 -15.178 -40.848 1.00 73.81 145 ALA A CA 1
ATOM 1075 C C . ALA A 1 145 ? 24.019 -16.329 -41.756 1.00 73.81 145 ALA A C 1
ATOM 1077 O O . ALA A 1 145 ? 24.848 -16.968 -42.407 1.00 73.81 145 ALA A O 1
ATOM 1078 N N . ALA A 1 146 ? 22.704 -16.559 -41.849 1.00 70.12 146 ALA A N 1
ATOM 1079 C CA . ALA A 1 146 ? 22.092 -17.539 -42.739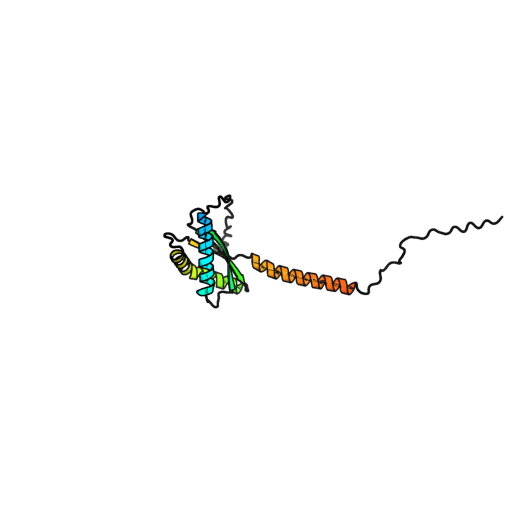 1.00 70.12 146 ALA A CA 1
ATOM 1080 C C . ALA A 1 146 ? 22.315 -17.146 -44.212 1.00 70.12 146 ALA A C 1
ATOM 1082 O O . ALA A 1 146 ? 21.569 -16.367 -44.795 1.00 70.12 146 ALA A O 1
ATOM 1083 N N . GLY A 1 147 ? 23.381 -17.677 -44.808 1.00 66.69 147 GLY A N 1
ATOM 1084 C CA . GLY A 1 147 ? 23.749 -17.434 -46.206 1.00 66.69 147 GLY A CA 1
ATOM 1085 C C . GLY A 1 147 ? 25.118 -16.786 -46.406 1.00 66.69 147 GLY A C 1
ATOM 1086 O O . GLY A 1 147 ? 25.541 -16.627 -47.548 1.00 66.69 147 GLY A O 1
ATOM 1087 N N . LYS A 1 148 ? 25.843 -16.447 -45.333 1.00 73.25 148 LYS A N 1
ATOM 1088 C CA . LYS A 1 148 ? 27.241 -16.011 -45.445 1.00 73.25 148 LYS A CA 1
ATOM 1089 C C . LYS A 1 148 ? 28.161 -17.224 -45.541 1.00 73.25 148 LYS A C 1
ATOM 1091 O O . LYS A 1 148 ? 28.198 -18.062 -44.645 1.00 73.25 148 LYS A O 1
ATOM 1096 N N . THR A 1 149 ? 28.932 -17.294 -46.616 1.00 70.88 149 THR A N 1
ATOM 1097 C CA . THR A 1 149 ? 30.084 -18.189 -46.730 1.00 70.88 149 THR A CA 1
ATOM 1098 C C . THR A 1 149 ? 31.252 -17.624 -45.926 1.00 70.88 149 THR A C 1
ATOM 1100 O O . THR A 1 149 ? 31.500 -16.417 -45.929 1.00 70.88 149 THR A O 1
ATOM 1103 N N . TYR A 1 150 ? 31.955 -18.494 -45.199 1.00 70.88 150 TYR A N 1
ATOM 1104 C CA . TYR A 1 150 ? 33.156 -18.121 -44.456 1.00 70.88 150 TYR A CA 1
ATOM 1105 C C . TYR A 1 150 ? 34.193 -17.522 -45.418 1.00 70.88 150 TYR A C 1
ATOM 1107 O O . TYR A 1 150 ? 34.415 -18.058 -46.500 1.00 70.88 150 TYR A O 1
ATOM 1115 N N . ALA A 1 151 ? 34.811 -16.402 -45.037 1.00 73.69 151 ALA A N 1
ATOM 1116 C CA . ALA A 1 151 ? 35.730 -15.655 -45.902 1.00 73.69 151 ALA A CA 1
ATOM 1117 C C . ALA A 1 151 ? 37.114 -16.322 -46.078 1.00 73.69 151 ALA A C 1
ATOM 1119 O O . ALA A 1 151 ? 37.984 -15.745 -46.724 1.00 73.69 151 ALA A O 1
ATOM 1120 N N . GLY A 1 152 ? 37.332 -17.502 -45.490 1.00 73.06 152 GLY A N 1
ATOM 1121 C CA . GLY A 1 152 ? 38.578 -18.262 -45.584 1.00 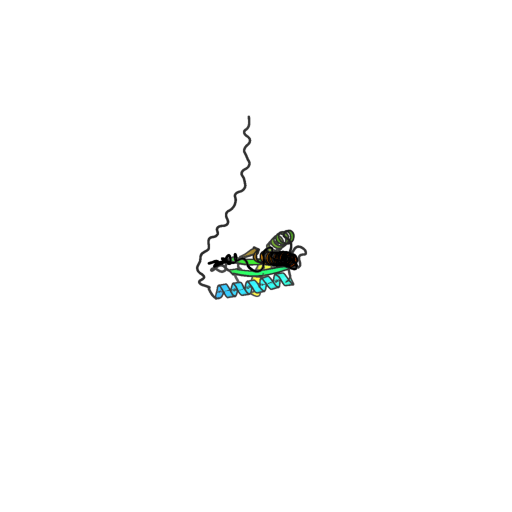73.06 152 GLY A CA 1
ATOM 1122 C C . GLY A 1 152 ? 38.412 -19.592 -46.318 1.00 73.06 152 GLY A C 1
ATOM 1123 O O . GLY A 1 152 ? 37.335 -20.189 -46.331 1.00 73.06 152 GLY A O 1
ATOM 1124 N N . GLU A 1 153 ? 39.503 -20.062 -46.915 1.00 70.25 153 GLU A N 1
ATOM 1125 C CA . GLU A 1 153 ? 39.608 -21.413 -47.467 1.00 70.25 153 GLU A CA 1
ATOM 1126 C C . GLU A 1 153 ? 39.596 -22.459 -46.335 1.00 70.25 153 GLU A C 1
ATOM 1128 O O . GLU A 1 153 ? 39.960 -22.163 -45.197 1.00 70.25 153 GLU A O 1
ATOM 1133 N N . ALA A 1 154 ? 39.155 -23.688 -46.632 1.00 70.12 154 ALA A N 1
ATOM 1134 C CA . ALA A 1 154 ? 38.939 -24.739 -45.629 1.00 70.12 154 ALA A CA 1
ATOM 1135 C C . ALA A 1 154 ? 40.219 -25.205 -44.904 1.00 70.12 154 ALA A C 1
ATOM 1137 O O . ALA A 1 154 ? 40.121 -25.846 -43.859 1.00 70.12 154 ALA A O 1
ATOM 1138 N N . ASP A 1 155 ? 41.398 -24.884 -45.439 1.00 73.12 155 ASP A N 1
ATOM 1139 C CA . ASP A 1 155 ? 42.685 -25.198 -44.828 1.00 73.12 155 ASP A CA 1
ATOM 1140 C C . ASP A 1 155 ? 43.491 -23.905 -44.597 1.00 73.12 155 ASP A C 1
ATOM 1142 O O . ASP A 1 155 ? 43.995 -23.314 -45.554 1.00 73.12 155 ASP A O 1
ATOM 1146 N N . PRO A 1 156 ? 43.607 -23.428 -43.344 1.00 71.12 156 PRO A N 1
ATOM 1147 C CA . PRO A 1 156 ? 44.350 -22.216 -43.017 1.00 71.12 156 PRO A CA 1
ATOM 1148 C C . PRO A 1 156 ? 45.874 -22.431 -42.984 1.00 71.12 156 PRO A C 1
ATOM 1150 O O . PRO A 1 156 ? 46.613 -21.480 -42.713 1.00 71.12 156 PRO A O 1
ATOM 1153 N N . TYR A 1 157 ? 46.369 -23.655 -43.211 1.00 78.88 157 TYR A N 1
ATOM 1154 C CA . TYR A 1 157 ? 47.790 -23.967 -43.102 1.00 78.88 157 TYR A CA 1
ATOM 1155 C C . TYR A 1 157 ? 48.513 -23.905 -44.446 1.00 78.88 157 TYR A C 1
ATOM 1157 O O . TYR A 1 157 ? 48.099 -24.451 -45.468 1.00 78.88 157 TYR A O 1
ATOM 1165 N N . ARG A 1 158 ? 49.678 -23.254 -44.427 1.00 73.25 158 ARG A N 1
ATOM 1166 C CA . ARG A 1 158 ? 50.585 -23.200 -45.571 1.00 73.25 158 ARG A CA 1
ATOM 1167 C C . ARG A 1 158 ? 51.155 -24.595 -45.818 1.00 73.25 158 ARG A C 1
ATOM 1169 O O . ARG A 1 158 ? 51.906 -25.102 -44.985 1.00 73.25 158 ARG A O 1
ATOM 1176 N N . LYS A 1 159 ? 50.830 -25.187 -46.969 1.00 72.56 159 LYS A N 1
ATOM 1177 C CA . LYS A 1 159 ? 51.404 -26.474 -47.373 1.00 72.56 159 LYS A CA 1
ATOM 1178 C C . LYS A 1 159 ? 52.934 -26.358 -47.491 1.00 72.56 159 LYS A C 1
ATOM 1180 O O . LYS A 1 159 ? 53.410 -25.348 -48.029 1.00 72.56 159 LYS A O 1
ATOM 1185 N N . PRO A 1 160 ? 53.701 -27.332 -46.966 1.00 72.62 160 PRO A N 1
ATOM 1186 C CA . PRO A 1 160 ? 55.144 -27.391 -47.171 1.00 72.62 160 PRO A CA 1
ATOM 1187 C C . PRO A 1 160 ? 55.462 -27.377 -48.668 1.00 72.62 160 PRO A C 1
ATOM 1189 O O . PRO A 1 160 ? 54.691 -27.910 -49.464 1.00 72.62 160 PRO A O 1
ATOM 1192 N N . ARG A 1 161 ? 56.571 -26.738 -49.053 1.00 64.81 161 ARG A N 1
ATOM 1193 C CA . ARG A 1 161 ? 57.079 -26.862 -50.421 1.00 64.81 161 ARG A CA 1
ATOM 1194 C C . ARG A 1 161 ? 57.522 -28.311 -50.604 1.00 64.81 161 ARG A C 1
ATOM 1196 O O . ARG A 1 161 ? 58.246 -28.821 -49.756 1.00 64.81 161 ARG A O 1
ATOM 1203 N N . GLU A 1 162 ? 57.034 -28.959 -51.653 1.00 57.84 162 GLU A N 1
ATOM 1204 C CA . GLU A 1 162 ? 57.659 -30.178 -52.151 1.00 57.84 162 GLU A CA 1
ATOM 1205 C C . GLU A 1 162 ? 59.011 -29.735 -52.715 1.00 57.84 162 GLU A C 1
ATOM 1207 O O . GLU A 1 162 ? 59.069 -29.004 -53.705 1.00 57.84 162 GLU A O 1
ATOM 1212 N N . ASP A 1 163 ? 60.081 -30.044 -51.984 1.00 55.66 163 ASP A N 1
ATOM 1213 C CA . ASP A 1 163 ? 61.430 -29.941 -52.514 1.00 55.66 163 ASP A CA 1
ATOM 1214 C C . ASP A 1 163 ? 61.563 -31.095 -53.519 1.00 55.66 163 ASP A C 1
ATOM 1216 O O . ASP A 1 163 ? 61.718 -32.255 -53.136 1.00 55.66 163 ASP A O 1
ATOM 1220 N N . ASP A 1 164 ? 61.403 -30.782 -54.808 1.00 55.16 164 ASP A N 1
ATOM 1221 C CA . ASP A 1 164 ? 61.817 -31.663 -55.900 1.00 55.16 164 ASP A CA 1
ATOM 1222 C C . ASP A 1 164 ? 63.352 -31.744 -55.863 1.00 55.16 164 ASP A C 1
ATOM 1224 O O . ASP A 1 164 ? 64.053 -31.012 -56.569 1.00 55.16 164 ASP A O 1
ATOM 1228 N N . ASP A 1 165 ? 63.883 -32.617 -55.004 1.00 57.44 165 ASP A N 1
ATOM 1229 C CA . ASP A 1 165 ? 65.245 -33.130 -55.125 1.00 57.44 165 ASP A CA 1
ATOM 1230 C C . ASP A 1 165 ? 65.301 -33.985 -56.402 1.00 57.44 165 ASP A C 1
ATOM 1232 O O . ASP A 1 165 ? 65.141 -35.207 -56.388 1.00 57.44 165 ASP A O 1
ATOM 1236 N N . ALA A 1 166 ? 65.480 -33.315 -57.540 1.00 54.31 166 ALA A N 1
ATOM 1237 C CA . ALA A 1 166 ? 65.938 -33.949 -58.762 1.00 54.31 166 ALA A CA 1
ATOM 1238 C C . ALA A 1 166 ? 67.409 -34.342 -58.562 1.00 54.31 166 ALA A C 1
ATOM 1240 O O . ALA A 1 166 ? 68.322 -33.532 -58.736 1.00 54.31 166 ALA A O 1
ATOM 1241 N N . GLU A 1 167 ? 67.617 -35.591 -58.144 1.00 54.56 167 GLU A N 1
ATOM 1242 C CA . GLU A 1 167 ? 68.856 -36.324 -58.382 1.00 54.56 167 GLU A CA 1
ATOM 1243 C C . GLU A 1 167 ? 69.091 -36.383 -59.902 1.00 54.56 167 GLU A C 1
ATOM 1245 O O . GLU A 1 167 ? 68.446 -37.166 -60.593 1.00 54.56 167 GLU A O 1
ATOM 1250 N N . ASP A 1 168 ? 70.004 -35.559 -60.416 1.00 51.28 168 ASP A N 1
ATOM 1251 C CA . ASP A 1 168 ? 70.670 -35.800 -61.696 1.00 51.28 168 ASP A CA 1
ATOM 1252 C C . ASP A 1 168 ? 72.178 -35.981 -61.433 1.00 51.28 168 ASP A C 1
ATOM 1254 O O . ASP A 1 168 ? 72.786 -35.225 -60.669 1.00 51.28 168 ASP A O 1
ATOM 1258 N N . GLU A 1 169 ? 72.706 -37.045 -62.046 1.00 48.69 169 GLU A N 1
ATOM 1259 C CA . GLU A 1 169 ? 73.998 -37.748 -61.893 1.00 48.69 169 GLU A CA 1
ATOM 1260 C C . GLU A 1 169 ? 75.294 -36.919 -61.796 1.00 48.69 169 GLU A C 1
ATOM 1262 O O . GLU A 1 169 ? 75.478 -35.932 -62.548 1.00 48.69 169 GLU A O 1
#

Foldseek 3Di:
DDDDDDDDDDDPPPDDPDDPDPDPPPVVQVVLFVLLQVLLQCCCVPPPPDPLAAPKHWDGWGADPVRQAIETEMEGPDDPSSVVSNQVSCVVCQVVSQVSSCVVVVDPHGHRYHYDYDPVVVVVVVVVVVVVVVVVVVVVVVVVVVPDDDPDDPDPDDDDDPPPPPDDD

Solvent-accessible surface area (backbone atoms only — not comparable to full-atom values): 10560 Å² total; per-residue (Å²): 142,81,84,85,76,81,82,78,78,82,75,85,77,76,78,80,92,76,74,97,62,83,81,78,74,50,69,64,49,51,56,50,21,56,50,47,44,51,50,51,45,52,42,48,75,73,70,56,83,48,94,50,44,48,59,69,46,73,78,49,50,48,48,40,97,84,50,55,40,29,44,34,29,27,35,64,62,72,57,74,71,34,47,59,40,27,53,55,49,51,61,70,41,42,66,59,53,44,53,47,46,22,62,76,70,70,43,92,71,60,40,50,76,42,83,41,81,46,70,67,69,62,52,53,59,54,47,53,54,50,52,51,54,50,51,53,53,52,50,52,53,51,56,67,48,68,83,62,74,74,95,65,69,99,66,90,67,85,76,77,81,82,78,82,80,75,86,74,135

Radius of gyration: 32.65 Å; Cα contacts (8 Å, |Δi|>4): 137; chains: 1; bounding box: 89×89×83 Å